Protein AF-A0A445A772-F1 (afdb_monomer_lite)

Structure (mmCIF, N/CA/C/O backbone):
data_AF-A0A445A772-F1
#
_entry.id   AF-A0A445A772-F1
#
loop_
_atom_site.group_PDB
_atom_site.id
_atom_site.type_symbol
_atom_site.label_atom_id
_atom_site.label_alt_id
_atom_site.label_comp_id
_atom_site.label_asym_id
_atom_site.label_entity_id
_atom_site.label_seq_id
_atom_site.pdbx_PDB_ins_code
_atom_site.Cartn_x
_atom_site.Cartn_y
_atom_site.Cartn_z
_atom_site.occupancy
_atom_site.B_iso_or_equiv
_atom_site.auth_seq_id
_atom_site.auth_comp_id
_atom_site.auth_asym_id
_atom_site.auth_atom_id
_atom_site.pdbx_PDB_model_num
ATOM 1 N N . MET A 1 1 ? -20.589 2.465 9.601 1.00 67.12 1 MET A N 1
ATOM 2 C CA . MET A 1 1 ? -19.852 2.976 8.427 1.00 67.12 1 MET A CA 1
ATOM 3 C C . MET A 1 1 ? -18.957 1.858 7.922 1.00 67.12 1 MET A C 1
ATOM 5 O O . MET A 1 1 ? -18.316 1.237 8.763 1.00 67.12 1 MET A O 1
ATOM 9 N N . PRO A 1 2 ? -18.968 1.520 6.625 1.00 72.00 2 PRO A N 1
ATOM 10 C CA . PRO A 1 2 ? -18.058 0.515 6.093 1.00 72.00 2 PRO A CA 1
ATOM 11 C C . PRO A 1 2 ? -16.628 1.053 6.175 1.00 72.00 2 PRO A C 1
ATOM 13 O O . PRO A 1 2 ? -16.347 2.143 5.684 1.00 72.00 2 PRO A O 1
ATOM 16 N N . CYS A 1 3 ? -15.740 0.299 6.815 1.00 85.75 3 CYS A N 1
ATOM 17 C CA . CYS A 1 3 ? -14.328 0.643 6.897 1.00 85.75 3 CYS A CA 1
ATOM 18 C C . CYS A 1 3 ? -13.527 -0.348 6.054 1.00 85.75 3 CYS A C 1
ATOM 20 O O . CYS A 1 3 ? -13.750 -1.558 6.146 1.00 85.75 3 CYS A O 1
ATOM 22 N N . LEU A 1 4 ? -12.605 0.156 5.236 1.00 89.25 4 LEU A N 1
ATOM 23 C CA . LEU A 1 4 ? -11.760 -0.688 4.401 1.00 89.25 4 LEU A CA 1
ATOM 24 C C . LEU A 1 4 ? -10.761 -1.440 5.288 1.00 89.25 4 LEU A C 1
ATOM 26 O 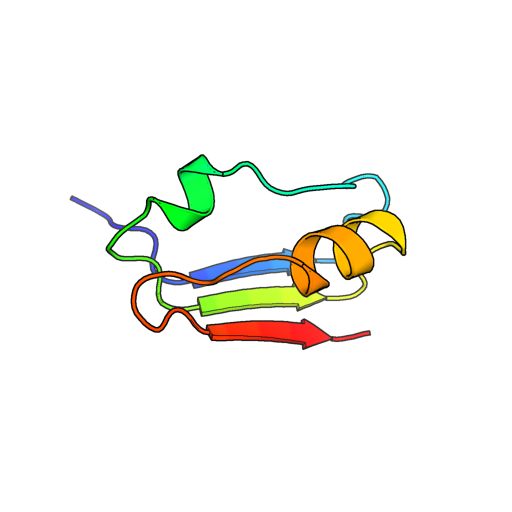O . LEU A 1 4 ? -9.931 -0.817 5.939 1.00 89.25 4 LEU A O 1
ATOM 30 N N . GLN A 1 5 ? -10.860 -2.770 5.317 1.00 90.94 5 GLN A N 1
ATOM 31 C CA . GLN A 1 5 ? -9.977 -3.627 6.121 1.00 90.94 5 GLN A CA 1
ATOM 32 C C . GLN A 1 5 ? -8.897 -4.315 5.287 1.00 90.94 5 GLN A C 1
ATOM 34 O O . GLN A 1 5 ? -7.809 -4.586 5.792 1.00 90.94 5 GLN A O 1
ATOM 39 N N . SER A 1 6 ? -9.185 -4.581 4.014 1.00 91.75 6 SER A N 1
ATOM 40 C CA . SER A 1 6 ? -8.280 -5.284 3.110 1.00 91.75 6 SER A CA 1
ATOM 41 C C . SER A 1 6 ? -8.256 -4.597 1.753 1.00 91.75 6 SER A C 1
ATOM 43 O O . SER A 1 6 ? -9.306 -4.402 1.142 1.00 91.75 6 SER A O 1
ATOM 45 N N . LEU A 1 7 ? -7.060 -4.258 1.277 1.00 92.00 7 LEU A N 1
ATOM 46 C CA . LEU A 1 7 ? -6.831 -3.751 -0.072 1.00 92.00 7 LEU A CA 1
ATOM 47 C C . LEU A 1 7 ? -6.007 -4.763 -0.866 1.00 92.00 7 LEU A C 1
ATOM 49 O O . LEU A 1 7 ? -4.968 -5.219 -0.397 1.00 92.00 7 LEU A O 1
ATOM 53 N N . ILE A 1 8 ? -6.445 -5.080 -2.084 1.00 93.31 8 ILE A N 1
ATOM 54 C CA . ILE A 1 8 ? -5.692 -5.920 -3.018 1.00 93.31 8 ILE A CA 1
ATOM 55 C C . ILE A 1 8 ? -5.418 -5.113 -4.283 1.00 93.31 8 ILE A C 1
ATOM 57 O O . ILE A 1 8 ? -6.342 -4.648 -4.947 1.00 93.31 8 ILE A O 1
ATOM 61 N N . ILE A 1 9 ? -4.144 -4.984 -4.636 1.00 93.12 9 ILE A N 1
ATOM 62 C CA . ILE A 1 9 ? -3.665 -4.336 -5.853 1.00 93.12 9 ILE A CA 1
ATOM 63 C C . ILE A 1 9 ? -3.069 -5.428 -6.731 1.00 93.12 9 ILE A C 1
ATOM 65 O O . ILE A 1 9 ? -2.114 -6.096 -6.345 1.00 93.12 9 ILE A O 1
ATOM 69 N N . ARG A 1 10 ? -3.639 -5.639 -7.916 1.00 93.94 10 ARG A N 1
ATOM 70 C CA . ARG A 1 10 ? -3.255 -6.738 -8.811 1.00 93.94 10 ARG A CA 1
ATOM 71 C C . ARG A 1 10 ? -2.785 -6.208 -10.155 1.00 93.94 10 ARG A C 1
ATOM 73 O O . ARG A 1 10 ? -3.558 -5.599 -10.886 1.00 93.94 10 ARG A O 1
ATOM 80 N N . ARG A 1 11 ? -1.532 -6.513 -10.502 1.00 90.44 11 ARG A N 1
ATOM 81 C CA . ARG A 1 11 ? -0.902 -6.281 -11.814 1.00 90.44 11 ARG A CA 1
ATOM 82 C C . ARG A 1 11 ? -0.991 -4.828 -12.296 1.00 90.44 11 ARG A C 1
ATOM 84 O O . ARG A 1 11 ? -1.069 -4.558 -13.496 1.00 90.44 11 ARG A O 1
ATOM 91 N N . CYS A 1 12 ? -0.938 -3.876 -11.369 1.00 92.38 12 CYS A N 1
ATOM 92 C CA . CYS A 1 12 ? -0.975 -2.448 -11.667 1.00 92.38 12 CYS A CA 1
ATOM 93 C C . CYS A 1 12 ? 0.411 -1.944 -12.103 1.00 92.38 12 CYS A C 1
ATOM 95 O O . CYS A 1 12 ? 1.115 -1.291 -11.346 1.00 92.38 12 CYS A O 1
ATOM 97 N N . ARG A 1 13 ? 0.817 -2.233 -13.348 1.00 87.75 13 ARG A N 1
ATOM 98 C CA . ARG A 1 13 ? 2.182 -1.934 -13.836 1.00 87.75 13 ARG A CA 1
ATOM 99 C C . ARG A 1 13 ? 2.519 -0.450 -14.023 1.00 87.75 13 ARG A C 1
ATOM 101 O O . ARG A 1 13 ? 3.688 -0.132 -14.206 1.00 87.75 13 ARG A O 1
ATOM 108 N N . LYS A 1 14 ? 1.516 0.432 -14.036 1.00 92.38 14 LYS A N 1
ATOM 109 C CA . LYS A 1 14 ? 1.684 1.897 -14.125 1.00 92.38 14 LYS A CA 1
ATOM 110 C C . LYS A 1 14 ? 1.546 2.598 -12.771 1.00 92.38 14 LYS A C 1
ATOM 112 O O . LYS A 1 14 ? 1.600 3.819 -12.713 1.00 92.38 14 LYS A O 1
ATOM 117 N N . LEU A 1 15 ? 1.250 1.839 -11.718 1.00 91.94 15 LEU A N 1
ATOM 118 C CA . LEU A 1 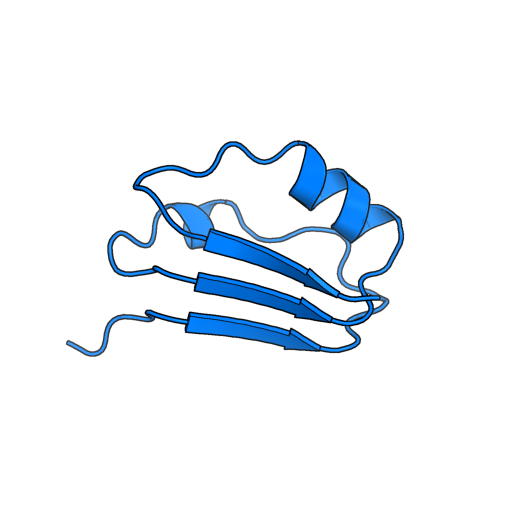15 ? 1.106 2.383 -10.382 1.00 91.94 15 LEU A CA 1
ATOM 119 C C . LEU A 1 15 ? 2.492 2.388 -9.759 1.00 91.94 15 LEU A C 1
ATOM 121 O O . LEU A 1 15 ? 3.034 1.316 -9.532 1.00 91.94 15 LEU A O 1
ATOM 125 N N . ASP A 1 16 ? 3.049 3.571 -9.528 1.00 91.75 16 ASP A N 1
ATOM 126 C CA . ASP A 1 16 ? 4.410 3.719 -8.999 1.00 91.75 16 ASP A CA 1
ATOM 127 C C . ASP A 1 16 ? 4.433 3.944 -7.485 1.00 91.75 16 ASP A C 1
ATOM 129 O O . ASP A 1 16 ? 5.445 3.686 -6.839 1.00 91.75 16 ASP A O 1
ATOM 133 N N . ASN A 1 17 ? 3.321 4.408 -6.911 1.00 90.31 17 ASN A N 1
ATOM 134 C CA . ASN A 1 17 ? 3.187 4.630 -5.478 1.00 90.31 17 ASN A CA 1
ATOM 135 C C . ASN A 1 17 ? 1.725 4.490 -5.023 1.00 90.31 17 ASN A C 1
ATOM 137 O O . ASN A 1 17 ? 0.806 4.482 -5.846 1.00 90.31 17 ASN A O 1
ATOM 141 N N . LEU A 1 18 ? 1.520 4.403 -3.710 1.00 88.12 18 LEU A N 1
ATOM 142 C CA . LEU A 1 18 ? 0.218 4.506 -3.062 1.00 88.12 18 LEU A CA 1
ATOM 143 C C . LEU A 1 18 ? 0.108 5.810 -2.267 1.00 88.12 18 LEU A C 1
ATOM 145 O O . LEU A 1 18 ? 1.114 6.274 -1.737 1.00 88.12 18 LEU A O 1
ATOM 149 N N . PRO A 1 19 ? -1.095 6.402 -2.194 1.00 86.75 19 PRO A N 1
ATOM 150 C CA . PRO A 1 19 ? -1.323 7.622 -1.429 1.00 86.75 19 PRO A CA 1
ATOM 151 C C . PRO A 1 19 ? -1.106 7.385 0.070 1.00 86.75 19 PRO A C 1
ATOM 153 O O . PRO A 1 19 ? -1.508 6.343 0.596 1.00 86.75 19 PRO A O 1
ATOM 156 N N . ASP A 1 20 ? -0.520 8.362 0.763 1.00 83.81 20 ASP A N 1
ATOM 157 C CA . ASP A 1 20 ? -0.211 8.257 2.194 1.00 83.81 20 ASP A CA 1
ATOM 158 C C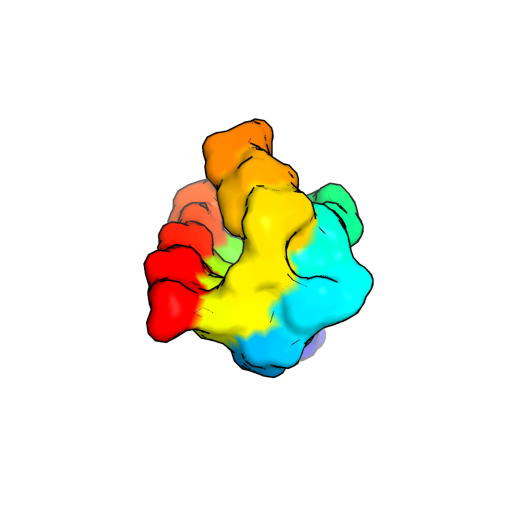 . ASP A 1 20 ? -1.478 8.177 3.062 1.00 83.81 20 ASP A C 1
ATOM 160 O O . ASP A 1 20 ? -1.501 7.565 4.136 1.00 83.81 20 ASP A O 1
ATOM 164 N N . GLU A 1 21 ? -2.581 8.731 2.560 1.00 85.62 21 GLU A N 1
ATOM 165 C CA . GLU A 1 21 ? -3.901 8.677 3.179 1.00 85.62 21 GLU A CA 1
ATOM 166 C C . GLU A 1 21 ? -4.410 7.238 3.317 1.00 85.62 21 GLU A C 1
ATOM 168 O O . GLU A 1 21 ? -5.160 6.940 4.247 1.00 85.62 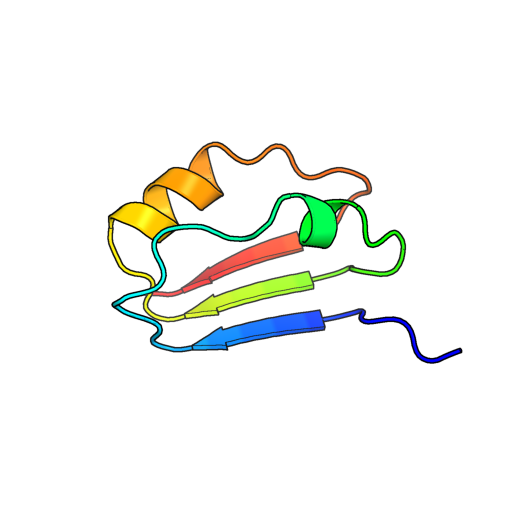21 GLU A O 1
ATOM 173 N N . LEU A 1 22 ? -3.972 6.322 2.444 1.00 85.44 22 LEU A N 1
ATOM 174 C CA . LEU A 1 22 ? -4.318 4.905 2.54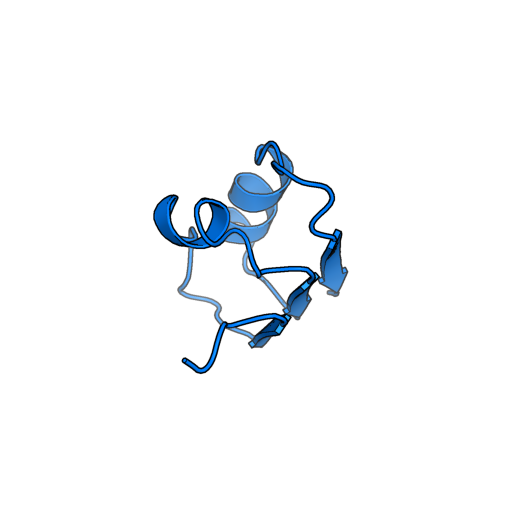4 1.00 85.44 22 LEU A CA 1
ATOM 175 C C . LEU A 1 22 ? -3.801 4.298 3.856 1.00 85.44 22 LEU A C 1
ATOM 177 O O . LEU A 1 22 ? -4.481 3.479 4.469 1.00 85.44 22 LEU A O 1
ATOM 181 N N . TRP A 1 23 ? -2.629 4.734 4.317 1.00 83.31 23 TRP A N 1
ATOM 182 C CA . TRP A 1 23 ? -2.014 4.275 5.567 1.00 83.31 23 TRP A CA 1
ATOM 183 C C . TRP A 1 23 ? -2.579 4.987 6.795 1.00 83.31 23 TRP A C 1
ATOM 185 O O . TRP A 1 23 ? -2.386 4.529 7.915 1.00 83.31 23 TRP A O 1
ATOM 195 N N . SER A 1 24 ? -3.314 6.082 6.584 1.00 84.06 24 SER A N 1
ATOM 196 C CA . SER A 1 24 ? -4.066 6.779 7.633 1.00 84.06 24 SER A CA 1
ATOM 197 C C . SER A 1 24 ? -5.407 6.098 7.944 1.00 84.06 24 SER A C 1
ATOM 199 O O . SER A 1 24 ? -6.103 6.485 8.885 1.00 84.06 24 SER A O 1
ATOM 201 N N . LEU A 1 25 ? -5.792 5.077 7.167 1.00 86.81 25 LEU A N 1
ATOM 202 C CA . LEU A 1 25 ? -6.995 4.286 7.407 1.00 86.81 25 LEU A CA 1
ATOM 203 C C . LEU A 1 25 ? -6.807 3.378 8.631 1.00 86.81 25 LEU A C 1
ATOM 205 O O . LEU A 1 25 ? -6.293 2.269 8.532 1.00 86.81 25 LEU A O 1
ATOM 209 N N . THR A 1 26 ? -7.324 3.810 9.779 1.00 85.38 26 THR A N 1
ATOM 210 C CA . THR A 1 26 ? -7.207 3.102 11.073 1.00 85.38 26 THR A CA 1
ATOM 211 C C . THR A 1 26 ? -7.834 1.706 11.100 1.00 85.38 26 THR A C 1
ATOM 213 O O . THR A 1 26 ? -7.515 0.883 11.955 1.00 85.38 26 THR A O 1
ATOM 216 N N . ALA A 1 27 ? -8.754 1.419 10.180 1.00 89.19 27 ALA A N 1
ATOM 217 C CA . ALA A 1 27 ? -9.386 0.111 10.064 1.00 89.19 27 ALA A CA 1
ATOM 218 C C . ALA A 1 27 ? -8.671 -0.830 9.085 1.00 89.19 27 ALA A C 1
ATOM 220 O O . ALA A 1 27 ? -9.068 -1.995 8.998 1.00 89.19 27 ALA A O 1
ATOM 221 N N . LEU A 1 28 ? -7.670 -0.344 8.343 1.00 89.75 28 LEU A N 1
ATOM 222 C CA . LEU A 1 28 ? -6.958 -1.122 7.339 1.00 89.75 28 LEU A CA 1
ATOM 223 C C . LEU A 1 28 ? -6.009 -2.097 8.033 1.00 89.75 28 LEU A C 1
ATOM 225 O O . LEU A 1 28 ? -5.118 -1.710 8.779 1.00 89.75 28 LEU A O 1
ATOM 229 N N . ARG A 1 29 ? -6.225 -3.388 7.793 1.00 90.75 29 ARG A N 1
ATOM 230 C CA . ARG A 1 29 ? -5.490 -4.479 8.444 1.00 90.75 29 ARG A CA 1
ATOM 231 C C . ARG A 1 29 ? -4.547 -5.191 7.493 1.00 90.75 29 ARG A C 1
ATOM 233 O O . ARG A 1 29 ? -3.592 -5.819 7.943 1.00 90.75 29 ARG A O 1
ATOM 240 N N . GLN A 1 30 ? -4.838 -5.148 6.197 1.00 90.88 30 GLN A N 1
ATOM 241 C CA . GLN A 1 30 ? -4.095 -5.900 5.201 1.00 90.88 30 GLN A CA 1
ATOM 242 C C . GLN A 1 30 ? -4.026 -5.153 3.873 1.00 90.88 30 GLN A C 1
ATOM 244 O O . GLN A 1 30 ? -5.044 -4.708 3.341 1.00 90.88 30 GLN A O 1
ATOM 249 N N . VAL A 1 31 ? -2.830 -5.102 3.299 1.00 91.75 31 VAL A N 1
ATOM 250 C CA . VAL A 1 31 ? -2.590 -4.664 1.927 1.00 91.75 31 VAL A CA 1
ATOM 251 C C . VAL A 1 31 ? -1.826 -5.760 1.204 1.00 91.75 31 VAL A C 1
ATOM 253 O O . VAL A 1 31 ? -0.772 -6.195 1.655 1.00 91.75 31 VAL A O 1
ATOM 256 N N . GLN A 1 32 ? -2.369 -6.228 0.087 1.00 93.25 32 GLN A N 1
ATOM 257 C CA . GLN A 1 32 ? -1.738 -7.232 -0.757 1.00 93.25 32 GLN A CA 1
ATOM 258 C C . GLN A 1 32 ? -1.466 -6.636 -2.131 1.00 93.25 32 GLN A C 1
ATOM 260 O O . GLN A 1 32 ? -2.369 -6.098 -2.771 1.00 93.25 32 GLN A O 1
ATOM 265 N N . VAL A 1 33 ? -0.231 -6.755 -2.596 1.00 93.19 33 VAL A N 1
ATOM 266 C CA . VAL A 1 33 ? 0.198 -6.252 -3.898 1.00 93.19 33 VAL A CA 1
ATOM 267 C C . VAL A 1 33 ? 0.755 -7.415 -4.697 1.00 93.19 33 VAL A C 1
ATOM 269 O O . VAL A 1 33 ? 1.726 -8.030 -4.282 1.00 93.19 33 VAL A O 1
ATOM 272 N N . GLN A 1 34 ? 0.121 -7.736 -5.822 1.00 94.19 34 GLN A N 1
ATOM 273 C CA . GLN A 1 34 ? 0.493 -8.866 -6.673 1.00 94.19 34 GLN A CA 1
ATOM 274 C C . GLN A 1 34 ? 0.994 -8.376 -8.029 1.00 94.19 34 GLN A C 1
ATOM 276 O O . GLN A 1 34 ? 0.277 -7.645 -8.723 1.00 94.19 34 GLN A O 1
ATOM 281 N N . GLY A 1 35 ? 2.191 -8.793 -8.428 1.00 91.69 35 GLY A N 1
ATOM 282 C CA . GLY A 1 35 ? 2.872 -8.324 -9.632 1.00 91.69 35 GLY A CA 1
ATOM 283 C C . GLY A 1 35 ? 3.058 -6.799 -9.678 1.00 91.69 35 GLY A C 1
ATOM 284 O O . GLY A 1 35 ? 2.631 -6.182 -10.668 1.00 91.69 35 GLY A O 1
ATOM 285 N N . PRO A 1 36 ? 3.615 -6.160 -8.625 1.00 91.94 36 PRO A N 1
ATOM 286 C CA . PRO A 1 36 ? 3.976 -4.744 -8.669 1.00 91.94 36 PRO A CA 1
ATOM 287 C C . PRO A 1 36 ? 5.033 -4.462 -9.742 1.00 91.94 36 PRO A C 1
ATOM 289 O O . PRO A 1 36 ? 5.804 -5.334 -10.144 1.00 91.94 36 PRO A O 1
ATOM 292 N N . ASN A 1 37 ? 5.103 -3.211 -10.198 1.00 92.31 37 ASN A N 1
ATOM 293 C CA . ASN A 1 37 ? 6.271 -2.760 -10.946 1.00 92.31 37 ASN A CA 1
ATOM 294 C C . ASN A 1 37 ? 7.434 -2.448 -9.982 1.00 92.31 37 ASN A C 1
ATOM 296 O O . ASN A 1 37 ? 7.266 -2.369 -8.765 1.00 92.31 37 ASN A O 1
ATOM 300 N N . ARG A 1 38 ? 8.633 -2.233 -10.534 1.00 91.19 38 ARG A N 1
ATOM 301 C CA . ARG A 1 38 ? 9.831 -1.957 -9.729 1.00 91.19 38 ARG A CA 1
ATOM 302 C C . ARG A 1 38 ? 9.690 -0.701 -8.857 1.00 91.19 38 ARG A C 1
ATOM 304 O O . ARG A 1 38 ? 10.218 -0.696 -7.749 1.00 91.19 38 ARG A O 1
ATOM 311 N N . ALA A 1 39 ? 9.010 0.337 -9.347 1.00 91.75 39 ALA A N 1
ATOM 312 C CA . ALA A 1 39 ? 8.827 1.592 -8.620 1.00 91.75 39 ALA A CA 1
ATOM 313 C C . ALA A 1 39 ? 7.942 1.393 -7.381 1.00 91.75 39 ALA A C 1
ATOM 315 O O . ALA A 1 39 ? 8.350 1.747 -6.279 1.00 91.75 39 ALA A O 1
ATOM 316 N N . LEU A 1 40 ? 6.812 0.706 -7.539 1.00 90.81 40 LEU A N 1
ATOM 317 C CA . LEU A 1 40 ? 5.896 0.370 -6.458 1.00 90.81 40 LEU A CA 1
ATOM 318 C C . LEU A 1 40 ? 6.543 -0.550 -5.429 1.00 90.81 40 LEU A C 1
ATOM 320 O O . LEU A 1 40 ? 6.428 -0.294 -4.236 1.00 90.81 40 LEU A O 1
ATOM 324 N N . SER A 1 41 ? 7.278 -1.580 -5.862 1.00 89.56 41 SER A N 1
ATOM 325 C CA . SER A 1 41 ? 8.013 -2.450 -4.932 1.00 89.56 41 SER A CA 1
ATOM 326 C C . SER A 1 41 ? 9.032 -1.678 -4.093 1.00 89.56 41 SER A C 1
ATOM 328 O O . SER A 1 41 ? 9.235 -2.002 -2.926 1.00 89.56 41 SER A O 1
ATOM 330 N N . LEU A 1 42 ? 9.682 -0.662 -4.670 1.00 90.31 42 LEU A N 1
ATOM 331 C CA . LEU A 1 42 ? 10.613 0.207 -3.947 1.00 90.31 42 LEU A CA 1
ATOM 332 C C . LEU A 1 42 ? 9.883 1.154 -2.991 1.00 90.31 42 LEU A C 1
ATOM 334 O O . LEU A 1 42 ? 10.293 1.273 -1.839 1.00 90.31 42 LEU A O 1
ATOM 338 N N . ALA A 1 43 ? 8.798 1.786 -3.441 1.00 89.31 43 ALA A N 1
ATOM 339 C CA . ALA A 1 43 ? 8.002 2.691 -2.619 1.00 89.31 43 ALA A CA 1
ATOM 340 C C . ALA A 1 43 ? 7.424 1.973 -1.390 1.00 89.31 43 ALA A C 1
ATOM 342 O O . ALA A 1 43 ? 7.556 2.450 -0.267 1.00 89.31 43 ALA A O 1
ATOM 343 N N . LEU A 1 44 ? 6.880 0.770 -1.592 1.00 87.75 44 LEU A N 1
ATOM 344 C CA . LEU A 1 44 ? 6.318 -0.067 -0.535 1.00 87.75 44 LEU A CA 1
ATOM 345 C C . LEU A 1 44 ? 7.373 -0.627 0.429 1.00 87.75 44 LEU A C 1
ATOM 347 O O . LEU A 1 44 ? 7.069 -0.857 1.594 1.00 87.75 44 LEU A O 1
ATOM 351 N N . ARG A 1 45 ? 8.613 -0.843 -0.030 1.00 84.69 45 ARG A N 1
ATOM 352 C CA . ARG A 1 45 ? 9.727 -1.283 0.829 1.00 84.69 45 ARG A CA 1
ATOM 353 C C . ARG A 1 45 ? 10.164 -0.225 1.835 1.00 84.69 45 ARG A C 1
ATOM 355 O O . ARG A 1 45 ? 10.620 -0.586 2.913 1.00 84.69 45 ARG A O 1
ATOM 362 N N . ASN A 1 46 ? 10.045 1.048 1.473 1.00 82.06 46 ASN A N 1
ATOM 363 C CA . ASN A 1 46 ? 10.436 2.172 2.324 1.00 82.06 46 ASN A CA 1
ATOM 364 C C . ASN A 1 46 ? 9.298 2.632 3.246 1.00 82.06 46 ASN A C 1
ATOM 366 O O . ASN A 1 46 ? 9.434 3.639 3.936 1.00 82.06 46 ASN A O 1
ATOM 370 N N . LEU A 1 47 ? 8.164 1.933 3.220 1.00 83.75 47 LEU A N 1
ATOM 371 C CA . LEU A 1 47 ? 6.942 2.374 3.860 1.00 83.75 47 LEU A CA 1
ATOM 372 C C . LEU A 1 47 ? 6.889 1.890 5.309 1.00 83.75 47 LEU A C 1
ATOM 374 O O . LEU A 1 47 ? 6.863 0.688 5.577 1.00 83.75 47 LEU A O 1
ATOM 378 N N . GLU A 1 48 ? 6.851 2.830 6.251 1.00 76.69 48 GLU A N 1
ATOM 379 C CA . GLU A 1 48 ? 6.632 2.522 7.662 1.00 76.69 48 GLU A CA 1
ATOM 380 C C . GLU A 1 48 ? 5.137 2.324 7.921 1.00 76.69 48 GLU A C 1
ATOM 382 O O . GLU A 1 48 ? 4.345 3.269 7.902 1.00 76.69 48 GLU A O 1
ATOM 387 N N . MET A 1 49 ? 4.733 1.077 8.163 1.00 73.25 49 MET A N 1
ATOM 388 C CA . MET A 1 49 ? 3.340 0.780 8.481 1.00 73.25 49 MET A CA 1
ATOM 389 C C . MET A 1 49 ? 3.010 1.210 9.908 1.00 73.25 49 MET A C 1
ATOM 391 O O . MET A 1 49 ? 3.630 0.755 10.869 1.00 73.25 49 MET A O 1
ATOM 395 N N . LYS A 1 50 ? 1.979 2.043 10.048 1.00 67.62 50 LYS A N 1
ATOM 396 C CA . LYS A 1 50 ? 1.366 2.344 11.343 1.00 67.62 50 LYS A CA 1
ATOM 397 C C . LYS A 1 50 ? 0.320 1.274 11.682 1.00 67.62 50 LYS A C 1
ATOM 399 O O . LYS A 1 50 ? -0.272 0.658 10.797 1.00 67.62 50 LYS A O 1
ATOM 404 N N . ASP A 1 51 ? 0.135 1.021 12.975 1.00 68.31 51 ASP A N 1
ATOM 405 C CA . ASP A 1 51 ? -0.987 0.249 13.533 1.00 68.31 51 ASP A CA 1
ATOM 406 C C . ASP A 1 51 ? -1.099 -1.242 13.152 1.00 68.31 51 ASP A C 1
ATOM 408 O O . ASP A 1 51 ? -2.180 -1.829 13.187 1.00 68.31 51 ASP A O 1
ATOM 41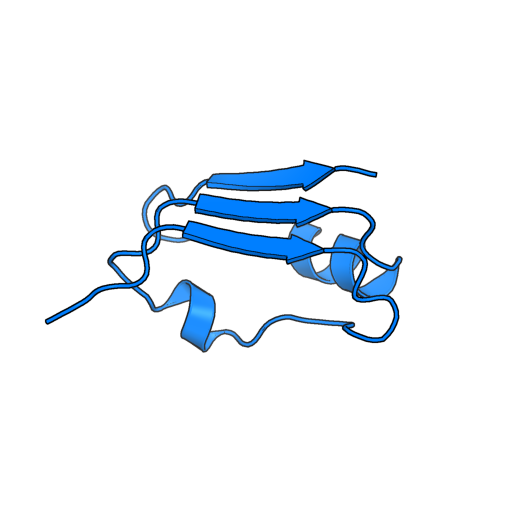2 N N . GLY A 1 52 ? 0.020 -1.910 12.850 1.00 73.25 52 GLY A N 1
ATOM 413 C CA . GLY A 1 52 ? 0.036 -3.374 12.694 1.00 73.25 52 GLY A CA 1
ATOM 414 C C . GLY A 1 52 ? -0.690 -3.892 11.445 1.00 73.25 52 GLY A C 1
ATOM 415 O O . GLY A 1 52 ? -0.996 -5.086 11.358 1.00 73.25 52 GLY A O 1
ATOM 416 N N . CYS A 1 53 ? -0.950 -3.011 10.474 1.00 85.81 53 CYS A N 1
ATOM 417 C CA . CYS A 1 53 ? -1.382 -3.399 9.138 1.00 85.81 53 CYS A CA 1
ATOM 418 C C . CYS A 1 53 ? -0.324 -4.313 8.497 1.00 85.81 53 CYS A C 1
ATOM 420 O O . CYS A 1 53 ? 0.877 -4.083 8.630 1.00 85.81 53 CYS A O 1
ATOM 422 N N . LYS A 1 54 ? -0.760 -5.384 7.829 1.00 89.12 54 LYS A N 1
ATOM 423 C CA . LYS A 1 54 ? 0.126 -6.342 7.157 1.00 89.12 54 LYS A CA 1
ATOM 424 C C . LYS A 1 54 ? 0.243 -6.004 5.678 1.00 89.12 54 LYS A C 1
ATOM 426 O O . LYS A 1 54 ? -0.752 -6.075 4.959 1.00 89.12 54 LYS A O 1
ATOM 431 N N . LEU A 1 55 ? 1.455 -5.720 5.214 1.00 89.62 55 LEU A N 1
ATOM 432 C CA . LEU A 1 55 ? 1.769 -5.610 3.793 1.00 89.62 55 LEU A CA 1
ATOM 433 C C . LEU A 1 55 ? 2.328 -6.936 3.271 1.00 89.62 55 LEU A C 1
ATOM 435 O O . LEU A 1 55 ? 3.307 -7.459 3.800 1.00 89.62 55 LEU A O 1
ATOM 439 N N . MET A 1 56 ? 1.713 -7.464 2.218 1.00 90.88 56 MET A N 1
ATOM 440 C CA . MET A 1 56 ? 2.181 -8.643 1.494 1.00 90.88 56 MET A CA 1
ATOM 441 C C . MET A 1 56 ? 2.439 -8.270 0.040 1.00 90.88 56 MET A C 1
ATOM 443 O O . MET A 1 56 ? 1.561 -7.724 -0.627 1.00 90.88 56 MET A O 1
ATOM 447 N N . ILE A 1 57 ? 3.639 -8.572 -0.444 1.00 89.75 57 ILE A N 1
ATOM 448 C CA . ILE A 1 57 ? 4.028 -8.365 -1.836 1.00 89.75 57 ILE A CA 1
ATOM 449 C C . ILE A 1 57 ? 4.286 -9.742 -2.447 1.00 89.75 57 ILE A C 1
ATOM 451 O O . ILE A 1 57 ? 5.110 -10.496 -1.936 1.00 89.75 57 ILE A O 1
ATOM 455 N N . GLU A 1 58 ? 3.554 -10.061 -3.508 1.00 87.44 58 GLU A N 1
ATOM 456 C CA . GLU A 1 58 ? 3.683 -11.284 -4.302 1.00 87.44 58 GLU A CA 1
ATOM 457 C C . GLU A 1 58 ? 4.138 -10.912 -5.716 1.00 87.44 58 GLU A C 1
ATOM 459 O O . GLU A 1 58 ? 3.641 -9.934 -6.288 1.00 87.44 58 GLU A O 1
ATOM 464 N N . ASP A 1 59 ? 5.068 -11.689 -6.270 1.00 76.00 59 ASP A N 1
ATOM 465 C CA . ASP A 1 59 ? 5.584 -11.512 -7.635 1.00 76.00 59 ASP A CA 1
ATOM 466 C C . ASP A 1 59 ? 4.609 -12.024 -8.714 1.00 76.00 59 ASP A C 1
ATOM 468 O O . ASP A 1 59 ? 3.958 -13.076 -8.509 1.00 76.00 59 ASP A O 1
#

InterPro domains:
  IPR032675 Leucine-rich repeat domain superfamily [G3DSA:3.80.10.10] (1-55)

Organism: Arachis hypogaea (NCBI:txid3818)

Foldseek 3Di:
DDAAAEAEAEQPAVDLDDDPVVLVRLNHAEYEYENYHPNHVVRVVVDDRPDNRDYHYHD

Radius of gyration: 11.11 Å; chains: 1; bounding box: 30×20×28 Å

Secondary structure (DSSP, 8-state):
-----EEEEES-TT-----GGGTT-TT--EEEEES--HHHHHHHHT---STTPEEEEE-

Sequence (59 aa):
MPCLQSLIIRRCRKLDNLPDELWSLTALRQVQVQGPNRALSLALRNLEMKDGCKLMIED

pLDDT: mean 87.0, std 6.81, range [67.12, 94.19]